Protein AF-A0AA92FFG9-F1 (afdb_monomer)

Radius of gyration: 18.04 Å; Cα contacts (8 Å, |Δi|>4): 229; chains: 1; bounding box: 46×33×52 Å

Nearest PDB structures (foldseek):
  2bng-assembly1_B  TM=3.928E-01  e=2.204E-03  Mycobacterium tuberculosis H37Rv
  2bng-assembly1_C-2  TM=3.786E-01  e=1.727E-03  Mycobacterium tuberculosis H37Rv
  6w3d-assembly1_A  TM=4.734E-01  e=3.429E-02  synthetic construct
  6w3g-assembly2_B  TM=5.015E-01  e=1.028E-01  synthetic construct
  1k41-assembly1_B  TM=4.066E-01  e=2.727E-01  Pseudomonas putida

Foldseek 3Di:
DPPVVVVVVVVVVVVVQFPFDQPPVLRDTDTPDPPVVSVQVVVLLVVLLVLDDPVQWDADPNDIDGDLVSLVSSVVVGPKDKDKDFPDWDFDQFKIKTWMKMWIGDPPDIDIDIFMFMFTPVPDDDPDGSVNRHVRRSSRRSSVRSCVVSVSSVVSCCVPPPVVVD

pLDDT: mean 82.03, std 15.93, range [42.03, 97.88]

Sequence (166 aa):
MGKVSEHYRQQQETAQAEILEIDYKTGEIILSADAKDTELIKTTKVKAFNLLARTDFVQINGVWEAKRDALIKILSSLPLSYSWHIKEAEMTTAYSKILGVLTITTGSLSRQAESFGICELSELKGNGGMHFMNARAETRALKRAIETLFGSVINYFVVTYMDKAA

Structure (mmCIF, N/CA/C/O backbone):
data_AF-A0AA92FFG9-F1
#
_entry.id   AF-A0AA92FFG9-F1
#
loop_
_atom_site.group_PDB
_atom_site.id
_atom_site.type_symbol
_atom_site.label_atom_id
_atom_site.label_alt_id
_atom_site.label_comp_id
_atom_site.label_asym_id
_atom_site.label_entity_id
_atom_site.label_seq_id
_atom_site.pdbx_PDB_ins_code
_atom_site.Cartn_x
_atom_site.Cartn_y
_atom_site.Cartn_z
_atom_site.occupancy
_atom_site.B_iso_or_equiv
_atom_site.auth_seq_id
_atom_site.auth_comp_id
_atom_site.auth_asym_id
_atom_site.auth_atom_id
_atom_site.pdbx_PDB_model_num
ATOM 1 N N . MET A 1 1 ? 30.224 0.563 15.518 1.00 44.91 1 MET A N 1
ATOM 2 C CA . MET A 1 1 ? 29.271 -0.521 15.851 1.00 44.91 1 MET A CA 1
ATOM 3 C C . MET A 1 1 ? 28.298 -0.187 16.998 1.00 44.91 1 MET A C 1
ATOM 5 O O . MET A 1 1 ? 27.334 -0.918 17.139 1.00 44.91 1 MET A O 1
ATOM 9 N N . GLY A 1 2 ? 28.457 0.908 17.766 1.00 49.38 2 GLY A N 1
ATOM 10 C CA . GLY A 1 2 ? 27.561 1.229 18.902 1.00 49.38 2 GLY A CA 1
ATOM 11 C C . GLY A 1 2 ? 26.157 1.755 18.545 1.00 49.38 2 GLY A C 1
ATOM 12 O O . GLY A 1 2 ? 25.171 1.244 19.067 1.00 49.38 2 GLY A O 1
ATOM 13 N N . LYS A 1 3 ? 26.046 2.690 17.586 1.00 43.69 3 LYS A N 1
ATOM 14 C CA . LYS A 1 3 ? 24.776 3.379 17.247 1.00 43.69 3 LYS A CA 1
ATOM 15 C C . LYS A 1 3 ? 23.668 2.468 16.705 1.00 43.69 3 LYS A C 1
ATOM 17 O O . LYS A 1 3 ? 22.493 2.712 16.937 1.00 43.69 3 LYS A O 1
ATOM 22 N N . VAL A 1 4 ? 24.047 1.412 15.985 1.00 45.53 4 VAL A N 1
ATOM 23 C CA . VAL A 1 4 ? 23.095 0.439 15.428 1.00 45.53 4 VAL A CA 1
ATOM 24 C C . VAL A 1 4 ? 22.478 -0.395 16.556 1.00 45.53 4 VAL A C 1
ATOM 26 O O . VAL A 1 4 ? 21.274 -0.614 16.562 1.00 45.53 4 VAL A O 1
ATOM 29 N N . SER A 1 5 ? 23.273 -0.787 17.561 1.00 57.31 5 SER A N 1
ATOM 30 C CA . SER A 1 5 ? 22.779 -1.567 18.705 1.00 57.31 5 SER A CA 1
ATOM 31 C C . SER A 1 5 ? 21.871 -0.761 19.639 1.00 57.31 5 SER A C 1
ATOM 33 O O . SER A 1 5 ? 20.926 -1.315 20.193 1.00 57.31 5 SER A O 1
ATOM 35 N N . GLU A 1 6 ? 22.112 0.547 19.768 1.00 51.22 6 GLU A N 1
ATOM 36 C CA . GLU A 1 6 ? 21.259 1.452 20.548 1.00 51.22 6 GLU A CA 1
ATOM 37 C C . GLU A 1 6 ? 19.904 1.669 19.873 1.00 51.22 6 GLU A C 1
ATOM 39 O O . GLU A 1 6 ? 18.883 1.625 20.550 1.00 51.22 6 GLU A O 1
ATOM 44 N N . HIS A 1 7 ? 19.874 1.804 18.543 1.00 52.00 7 HIS A N 1
ATOM 45 C CA . HIS A 1 7 ? 18.626 1.888 17.783 1.00 52.00 7 HIS A CA 1
ATOM 46 C C . HIS A 1 7 ? 17.791 0.605 17.908 1.00 52.00 7 HIS A C 1
ATOM 48 O O . HIS A 1 7 ? 16.586 0.677 18.129 1.00 52.00 7 HIS A O 1
ATOM 54 N N . TYR A 1 8 ? 18.421 -0.574 17.833 1.00 52.41 8 TYR A N 1
ATOM 55 C CA . TYR A 1 8 ? 17.717 -1.845 18.038 1.00 52.41 8 TYR A CA 1
ATOM 56 C C . TYR A 1 8 ? 17.229 -2.030 19.481 1.00 52.41 8 TYR A C 1
ATOM 58 O O . TYR A 1 8 ? 16.122 -2.526 19.671 1.00 52.41 8 TYR A O 1
ATOM 66 N N . ARG A 1 9 ? 17.993 -1.593 20.494 1.00 48.03 9 ARG A N 1
ATOM 67 C CA . ARG A 1 9 ? 17.530 -1.596 21.895 1.00 48.03 9 ARG A CA 1
ATOM 68 C C . ARG A 1 9 ? 16.374 -0.631 22.120 1.00 48.03 9 ARG A C 1
ATOM 70 O O . ARG A 1 9 ? 15.396 -1.028 22.734 1.00 48.03 9 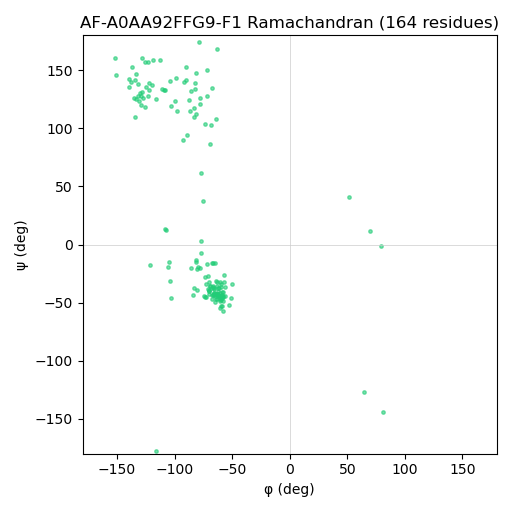ARG A O 1
ATOM 77 N N . GLN A 1 10 ? 16.433 0.580 21.566 1.00 51.91 10 GLN A N 1
ATOM 78 C CA . GLN A 1 10 ? 15.321 1.532 21.630 1.00 51.91 10 GLN A CA 1
ATOM 79 C C . GLN A 1 10 ? 14.078 0.989 20.922 1.00 51.91 10 GLN A C 1
ATOM 81 O O . GLN A 1 10 ? 12.984 1.077 21.469 1.00 51.91 10 GLN A O 1
ATOM 86 N N . GLN A 1 11 ? 14.222 0.363 19.749 1.00 52.59 11 GLN A N 1
ATOM 87 C CA . GLN A 1 11 ? 13.104 -0.301 19.073 1.00 52.59 11 GLN A CA 1
ATOM 88 C C . GLN A 1 11 ? 12.532 -1.460 19.895 1.00 52.59 11 GLN A C 1
ATOM 90 O O . GLN A 1 11 ? 11.316 -1.599 19.955 1.00 52.59 11 GLN A O 1
ATOM 95 N N . GLN A 1 12 ? 13.374 -2.258 20.556 1.00 49.25 12 GLN A N 1
ATOM 96 C CA . GLN A 1 12 ? 12.927 -3.339 21.439 1.00 49.25 12 GLN A CA 1
ATOM 97 C C . GLN A 1 12 ? 12.218 -2.810 22.688 1.00 49.25 12 GLN A C 1
ATOM 99 O O . GLN A 1 12 ? 11.163 -3.324 23.024 1.00 49.25 12 GLN A O 1
ATOM 104 N N . GLU A 1 13 ? 12.731 -1.763 23.334 1.00 48.62 13 GLU A N 1
ATOM 105 C CA . GLU A 1 13 ? 12.109 -1.141 24.512 1.00 48.62 13 GLU A CA 1
ATOM 106 C C . GLU A 1 13 ? 10.775 -0.456 24.159 1.00 48.62 13 GLU A C 1
ATOM 108 O O . GLU A 1 13 ? 9.810 -0.559 24.913 1.00 48.62 13 GLU A O 1
ATOM 113 N N . THR A 1 14 ? 10.677 0.159 22.972 1.00 51.31 14 THR A N 1
ATOM 114 C CA . THR A 1 14 ? 9.415 0.726 22.459 1.00 51.31 14 THR A CA 1
ATOM 115 C C . THR A 1 14 ? 8.418 -0.377 22.077 1.00 51.31 14 THR A C 1
ATOM 117 O O . THR A 1 14 ? 7.233 -0.263 22.372 1.00 51.31 14 THR A O 1
ATOM 120 N N . ALA A 1 15 ? 8.894 -1.477 21.481 1.00 47.75 15 ALA A N 1
ATOM 121 C CA . ALA A 1 15 ? 8.075 -2.644 21.148 1.00 47.75 15 ALA A CA 1
ATOM 122 C C . ALA A 1 15 ? 7.632 -3.438 22.387 1.00 47.75 15 ALA A C 1
ATOM 124 O O . ALA A 1 15 ? 6.592 -4.077 22.355 1.00 47.75 15 ALA A O 1
ATOM 125 N N . GLN A 1 16 ? 8.387 -3.396 23.487 1.00 42.28 16 GLN A N 1
ATOM 126 C CA . GLN A 1 16 ? 8.048 -4.072 24.743 1.00 42.28 16 GLN A CA 1
ATOM 127 C C . GLN A 1 16 ? 6.977 -3.311 25.547 1.00 42.28 16 GLN A C 1
ATOM 129 O O . GLN A 1 16 ? 6.294 -3.914 26.373 1.00 42.28 16 GLN A O 1
ATOM 134 N N . ALA A 1 17 ? 6.797 -2.012 25.277 1.00 49.88 17 ALA A N 1
ATOM 135 C CA . ALA A 1 17 ? 5.664 -1.219 25.756 1.00 49.88 17 ALA A CA 1
ATOM 136 C C . ALA A 1 17 ? 4.382 -1.429 24.920 1.00 49.88 17 ALA A C 1
ATOM 138 O O . ALA A 1 17 ? 3.288 -1.156 25.410 1.00 49.88 17 ALA A O 1
ATOM 139 N N . GLU A 1 18 ? 4.501 -1.941 23.689 1.00 51.56 18 GLU A N 1
ATOM 140 C CA . GLU A 1 18 ? 3.377 -2.429 22.889 1.00 51.56 18 GLU A CA 1
ATOM 141 C C . GLU A 1 18 ? 3.150 -3.913 23.205 1.00 51.56 18 GLU A C 1
ATOM 143 O O . GLU A 1 18 ? 3.789 -4.788 22.628 1.00 51.56 18 GLU A O 1
ATOM 148 N N . ILE A 1 19 ? 2.251 -4.244 24.136 1.00 52.25 19 ILE A N 1
ATOM 149 C CA . ILE A 1 19 ? 1.852 -5.648 24.315 1.00 52.25 19 ILE A CA 1
ATOM 150 C C . ILE A 1 19 ? 1.152 -6.081 23.019 1.00 52.25 19 ILE A C 1
ATOM 152 O O . ILE A 1 19 ? 0.053 -5.620 22.716 1.00 52.25 19 ILE A O 1
ATOM 156 N N . LEU A 1 20 ? 1.847 -6.916 22.245 1.00 59.09 20 LEU A N 1
ATOM 157 C CA . LEU A 1 20 ? 1.434 -7.489 20.966 1.00 59.09 20 LEU A CA 1
ATOM 158 C C . LEU A 1 20 ? 0.781 -8.850 21.235 1.00 59.09 20 LEU A C 1
ATOM 160 O O . LEU A 1 20 ? 1.463 -9.875 21.261 1.00 59.09 20 LEU A O 1
ATOM 164 N N . GLU A 1 21 ? -0.532 -8.885 21.450 1.00 60.22 21 GLU A N 1
ATOM 165 C CA . GLU A 1 21 ? -1.258 -10.158 21.369 1.00 60.22 21 GLU A CA 1
ATOM 166 C C . GLU A 1 21 ? -1.572 -10.454 19.900 1.00 60.22 21 GLU A C 1
ATOM 168 O O . GLU A 1 21 ? -2.010 -9.576 19.165 1.00 60.22 21 GLU A O 1
ATOM 173 N N . ILE A 1 22 ? -1.333 -11.683 19.442 1.00 57.78 22 ILE A N 1
ATOM 174 C CA . ILE A 1 22 ? -1.708 -12.113 18.089 1.00 57.78 22 ILE A CA 1
ATOM 175 C C . ILE A 1 22 ? -2.965 -12.970 18.205 1.00 57.78 22 ILE A C 1
ATOM 177 O O . ILE A 1 22 ? -2.940 -14.031 18.830 1.00 57.78 22 ILE A O 1
ATOM 181 N N . ASP A 1 23 ? -4.059 -12.546 17.576 1.00 63.03 23 ASP A N 1
ATOM 182 C CA . ASP A 1 23 ? -5.208 -13.418 17.359 1.00 63.03 23 ASP A CA 1
ATOM 183 C C . ASP A 1 23 ? -4.854 -14.428 16.264 1.00 63.03 23 ASP A C 1
ATOM 185 O O . ASP A 1 23 ? -4.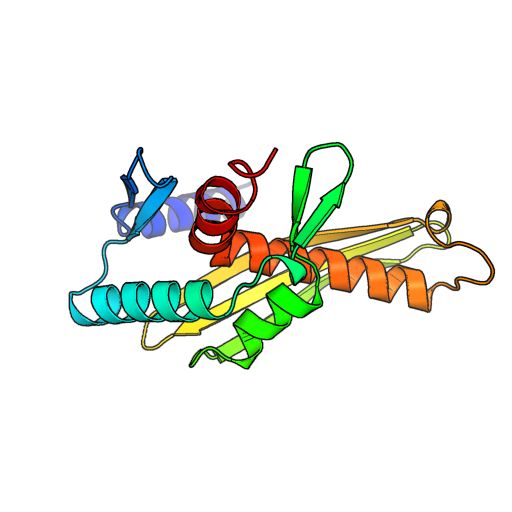847 -14.126 15.073 1.00 63.03 23 ASP A O 1
ATOM 189 N N . TYR A 1 24 ? -4.574 -15.664 16.668 1.00 60.06 24 TYR A N 1
ATOM 190 C CA . TYR A 1 24 ? -4.193 -16.747 15.761 1.00 60.06 24 TYR A CA 1
ATOM 191 C C . TYR A 1 24 ? -5.294 -17.167 14.773 1.00 60.06 24 TYR A C 1
ATOM 193 O O . TYR A 1 24 ? -4.993 -17.858 13.801 1.00 60.06 24 TYR A O 1
ATOM 201 N N . LYS A 1 25 ? -6.561 -16.785 14.993 1.00 61.31 25 LYS A N 1
ATOM 202 C CA . LYS A 1 25 ? -7.656 -17.076 14.051 1.00 61.31 25 LYS A CA 1
ATOM 203 C C . LYS A 1 25 ? -7.717 -16.059 12.921 1.00 61.31 25 LYS A C 1
ATOM 205 O O . LYS A 1 25 ? -8.050 -16.425 11.797 1.00 61.31 25 LYS A O 1
ATOM 210 N N . THR A 1 26 ? -7.442 -14.795 13.224 1.00 58.69 26 THR A N 1
ATOM 211 C CA . THR A 1 26 ? -7.553 -13.685 12.265 1.00 58.69 26 THR A CA 1
ATOM 212 C C . THR A 1 26 ? -6.194 -13.201 11.753 1.00 58.69 26 THR A C 1
ATOM 214 O O . THR A 1 26 ? -6.137 -12.493 10.751 1.00 58.69 26 THR A O 1
ATOM 217 N N . GLY A 1 27 ? -5.101 -13.584 12.418 1.00 58.50 27 GLY A N 1
ATOM 218 C CA . GLY A 1 27 ? -3.767 -13.014 12.232 1.00 58.50 27 GLY A CA 1
ATOM 219 C C . GLY A 1 27 ? -3.656 -11.574 12.743 1.00 58.50 27 GLY A C 1
ATOM 220 O O . GLY A 1 27 ? -2.697 -10.880 12.403 1.00 58.50 27 GLY A O 1
ATOM 221 N N . GLU A 1 28 ? -4.647 -11.086 13.498 1.00 61.84 28 GLU A N 1
ATOM 222 C CA . GLU A 1 28 ? -4.678 -9.708 13.975 1.00 61.84 28 GLU A CA 1
ATOM 223 C C . GLU A 1 28 ? -3.641 -9.491 15.075 1.00 61.84 28 GLU A C 1
ATOM 225 O O . GLU A 1 28 ? -3.621 -10.191 16.081 1.00 61.84 28 GLU A O 1
ATOM 230 N N . ILE A 1 29 ? -2.814 -8.463 14.900 1.00 64.56 29 ILE A N 1
ATOM 231 C CA . ILE A 1 29 ? -1.966 -7.934 15.962 1.00 64.56 29 ILE A CA 1
ATOM 232 C C . ILE A 1 29 ? -2.817 -6.964 16.795 1.00 64.56 29 ILE A C 1
ATOM 234 O O . ILE A 1 29 ? -3.202 -5.889 16.318 1.00 64.56 29 ILE A O 1
ATOM 238 N N . ILE A 1 30 ? -3.134 -7.371 18.019 1.00 63.53 30 ILE A N 1
ATOM 239 C CA . ILE A 1 30 ? -3.837 -6.601 19.041 1.00 63.53 30 ILE A CA 1
ATOM 240 C C . ILE A 1 30 ? -2.798 -5.731 19.740 1.00 63.53 30 ILE A C 1
ATOM 242 O O . ILE A 1 30 ? -1.837 -6.222 20.327 1.00 63.53 30 ILE A O 1
ATOM 246 N N . LEU A 1 31 ? -2.988 -4.422 19.622 1.00 64.31 31 LEU A N 1
ATOM 247 C CA . LEU A 1 31 ? -2.103 -3.414 20.186 1.00 64.31 31 LEU A CA 1
ATOM 248 C C . LEU A 1 31 ? -2.589 -3.035 21.585 1.00 64.31 31 LEU A C 1
ATOM 250 O O . LEU A 1 31 ? -3.788 -2.828 21.779 1.00 64.31 31 LEU A O 1
ATOM 254 N N . SER A 1 32 ? -1.667 -2.851 22.530 1.00 63.69 32 SER A N 1
ATOM 255 C CA . SER A 1 32 ? -1.963 -2.165 23.789 1.00 63.69 32 SER A CA 1
ATOM 256 C C . SER A 1 32 ? -2.219 -0.678 23.530 1.00 63.69 32 SER A C 1
ATOM 258 O O . SER A 1 32 ? -1.314 0.152 23.589 1.00 63.69 32 SER A O 1
ATOM 260 N N . ALA A 1 33 ? -3.463 -0.351 23.204 1.00 66.44 33 ALA A N 1
ATOM 261 C CA . ALA A 1 33 ? -3.966 1.009 23.100 1.00 66.44 33 ALA A CA 1
ATOM 262 C C . ALA A 1 33 ? -4.984 1.262 24.218 1.00 66.44 33 ALA A C 1
ATOM 264 O O . ALA A 1 33 ? -5.568 0.325 24.768 1.00 66.44 33 ALA A O 1
ATOM 265 N N . ASP A 1 34 ? -5.225 2.530 24.555 1.00 77.06 34 ASP A N 1
ATOM 266 C CA . ASP A 1 34 ? -6.338 2.855 25.442 1.00 77.06 34 ASP A CA 1
ATOM 267 C C . ASP A 1 34 ? -7.688 2.480 24.793 1.00 77.06 34 ASP A C 1
ATOM 269 O O . ASP A 1 34 ? -7.777 2.147 23.605 1.00 77.06 34 ASP A O 1
ATOM 273 N N . ALA A 1 35 ? -8.769 2.497 25.574 1.00 76.69 35 ALA A N 1
ATOM 274 C CA . ALA A 1 35 ? -10.081 2.074 25.086 1.00 76.69 35 ALA A CA 1
ATOM 275 C C . ALA A 1 35 ? -10.590 2.921 23.902 1.00 76.69 35 ALA A C 1
ATOM 277 O O . ALA A 1 35 ? -11.270 2.397 23.018 1.00 76.69 35 ALA A O 1
ATOM 278 N N . LYS A 1 36 ? -10.248 4.215 23.860 1.00 81.25 36 LYS A N 1
ATOM 279 C CA . LYS A 1 36 ? -10.679 5.141 22.807 1.00 81.25 36 LYS A CA 1
ATOM 280 C C . LYS A 1 36 ? -9.929 4.864 21.506 1.00 81.25 36 LYS A C 1
ATOM 282 O O . LYS A 1 36 ? -10.549 4.779 20.446 1.00 81.25 36 LYS A O 1
ATOM 287 N N . ASP A 1 37 ? -8.620 4.678 21.595 1.00 75.31 37 ASP A N 1
ATOM 288 C CA . ASP A 1 37 ? -7.754 4.366 20.464 1.00 75.31 37 ASP A CA 1
ATOM 289 C C . ASP A 1 37 ? -8.020 2.949 19.931 1.00 75.31 37 ASP A C 1
ATOM 291 O O . ASP A 1 37 ? -8.059 2.739 18.718 1.00 75.31 37 ASP A O 1
ATOM 295 N N . THR A 1 38 ? -8.338 1.993 20.808 1.00 77.44 38 THR A N 1
ATOM 296 C CA . THR A 1 38 ? -8.789 0.646 20.416 1.00 77.44 38 THR A CA 1
ATOM 297 C C . THR A 1 38 ? -10.071 0.698 19.583 1.00 77.44 38 THR A C 1
ATOM 299 O O . THR A 1 38 ? -10.162 0.053 18.535 1.00 77.44 38 THR A O 1
ATOM 302 N N . GLU A 1 39 ? -11.062 1.479 20.016 1.00 81.31 39 GLU A N 1
ATOM 303 C CA . GLU A 1 39 ? -12.321 1.647 19.283 1.00 81.31 39 GLU A CA 1
ATOM 304 C C . GLU A 1 39 ? -12.106 2.349 17.934 1.00 81.31 39 GLU A C 1
ATOM 306 O O . GLU A 1 39 ? -12.689 1.963 16.913 1.00 81.31 39 GLU A O 1
ATOM 311 N N . LEU A 1 40 ? -11.208 3.338 17.897 1.00 80.19 40 LEU A N 1
ATOM 312 C CA . LEU A 1 40 ? -10.823 4.038 16.676 1.00 80.19 40 LEU A CA 1
ATOM 313 C C . LEU A 1 40 ? -10.130 3.102 15.676 1.00 80.19 40 LEU A C 1
ATOM 315 O O . LEU A 1 40 ? -10.466 3.130 14.489 1.00 80.19 40 LEU A O 1
ATOM 319 N N . ILE A 1 41 ? -9.220 2.236 16.139 1.00 77.56 41 ILE A N 1
ATOM 320 C CA . ILE A 1 41 ? -8.572 1.207 15.313 1.00 77.56 41 ILE A CA 1
ATOM 321 C C . ILE A 1 41 ? -9.626 0.263 14.732 1.00 77.56 41 ILE A C 1
ATOM 323 O O . ILE A 1 41 ? -9.671 0.080 13.514 1.00 77.56 41 ILE A O 1
ATOM 327 N N . LYS A 1 42 ? -10.495 -0.310 15.575 1.00 81.31 42 LYS A N 1
ATOM 328 C CA . LYS A 1 42 ? -11.548 -1.242 15.136 1.00 81.31 42 LYS A CA 1
ATOM 329 C C . LYS A 1 42 ? -12.461 -0.597 14.101 1.00 81.31 42 LYS A C 1
ATOM 331 O O . LYS A 1 42 ? -12.663 -1.151 13.022 1.00 81.31 42 LYS A O 1
ATOM 336 N N . THR A 1 43 ? -12.934 0.616 14.377 1.00 84.88 43 THR A N 1
ATOM 337 C CA . THR A 1 43 ? -13.781 1.379 13.452 1.00 84.88 43 THR A CA 1
ATOM 338 C C . THR A 1 43 ? -13.068 1.654 12.128 1.00 84.88 43 THR A C 1
ATOM 340 O O . THR A 1 43 ? -13.666 1.521 11.060 1.00 84.88 43 THR A O 1
ATOM 343 N N . THR A 1 44 ? -11.783 2.013 12.169 1.00 82.62 44 THR A N 1
ATOM 344 C CA . THR A 1 44 ? -10.979 2.271 10.966 1.00 82.62 44 THR A CA 1
ATOM 345 C C . THR A 1 44 ? -10.796 1.002 10.140 1.00 82.62 44 THR A C 1
ATOM 347 O O . THR A 1 44 ? -10.983 1.042 8.925 1.00 82.62 44 THR A O 1
ATOM 350 N N . LYS A 1 45 ? -10.526 -0.141 10.782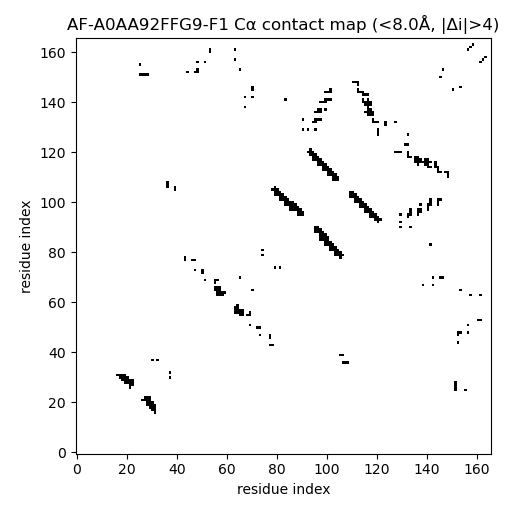 1.00 84.00 45 LYS A N 1
ATOM 351 C CA . LYS A 1 45 ? -10.437 -1.452 10.120 1.00 84.00 45 LYS A CA 1
ATOM 352 C C . LYS A 1 45 ? -11.762 -1.858 9.473 1.00 84.00 45 LYS A C 1
ATOM 354 O O . LYS A 1 45 ? -11.761 -2.282 8.322 1.00 84.00 45 LYS A O 1
ATOM 359 N N . VAL A 1 46 ? -12.891 -1.662 10.158 1.00 86.19 46 VAL A N 1
ATOM 360 C CA . VAL A 1 46 ? -14.233 -1.931 9.607 1.00 86.19 46 VAL A CA 1
ATOM 361 C C . VAL A 1 46 ? -14.523 -1.039 8.398 1.00 86.19 46 VAL A C 1
ATOM 363 O O . VAL A 1 46 ? -14.995 -1.523 7.370 1.00 86.19 46 VAL A O 1
ATOM 366 N N . LYS A 1 47 ? -14.202 0.258 8.473 1.00 87.06 47 LYS A N 1
ATOM 367 C CA . LYS A 1 47 ? -14.338 1.171 7.328 1.00 87.06 47 LYS A CA 1
ATOM 368 C C . LYS A 1 47 ? -13.454 0.738 6.160 1.00 87.06 47 LYS A C 1
ATOM 370 O O . LYS A 1 47 ? -13.936 0.700 5.035 1.00 87.06 47 LYS A O 1
ATOM 375 N N . ALA A 1 48 ? -12.200 0.372 6.428 1.00 86.44 48 ALA A N 1
ATOM 376 C CA . ALA A 1 48 ? -11.263 -0.107 5.415 1.00 86.44 48 ALA A CA 1
ATOM 377 C C . ALA A 1 48 ? -11.788 -1.371 4.725 1.00 86.44 48 ALA A C 1
ATOM 379 O O . ALA A 1 48 ? -11.784 -1.453 3.501 1.00 86.44 48 ALA A O 1
ATOM 380 N N . PHE A 1 49 ? -12.310 -2.317 5.506 1.00 88.94 49 PHE A N 1
ATOM 381 C CA . PHE A 1 49 ? -12.921 -3.542 5.005 1.00 88.94 49 PHE A CA 1
ATOM 382 C C . PHE A 1 49 ? -14.118 -3.251 4.088 1.00 88.94 49 PHE A C 1
ATOM 384 O O . PHE A 1 49 ? -14.180 -3.766 2.977 1.00 88.94 49 PHE A O 1
ATOM 391 N N . ASN A 1 50 ? -15.025 -2.365 4.508 1.00 90.25 50 ASN A N 1
ATOM 392 C CA . ASN A 1 50 ? -16.214 -1.998 3.730 1.00 90.25 50 ASN A CA 1
ATOM 393 C C . ASN A 1 50 ? -15.897 -1.231 2.435 1.00 90.25 50 ASN A C 1
ATOM 395 O O . ASN A 1 50 ? -16.760 -1.106 1.567 1.00 90.25 50 ASN A O 1
ATOM 399 N N . LEU A 1 51 ? -14.679 -0.701 2.295 1.00 91.50 51 LEU A N 1
ATOM 400 C CA . LEU A 1 51 ? -14.222 -0.088 1.052 1.00 91.50 51 LEU A CA 1
ATOM 401 C C . LEU A 1 51 ? -13.757 -1.127 0.028 1.00 91.50 51 LEU A C 1
ATOM 403 O O . LEU A 1 51 ? -13.709 -0.795 -1.152 1.00 91.50 51 LEU A O 1
ATOM 407 N N . LEU A 1 52 ? -13.404 -2.345 0.429 1.00 92.19 52 LEU A N 1
ATOM 408 C CA . LEU A 1 52 ? -12.861 -3.349 -0.483 1.00 92.19 52 LEU A CA 1
ATOM 409 C C . LEU A 1 52 ? -13.970 -4.076 -1.253 1.00 92.19 52 LEU A C 1
ATOM 411 O O . LEU A 1 52 ? -15.005 -4.452 -0.704 1.00 92.19 52 LEU A O 1
ATOM 415 N N . ALA A 1 53 ? -13.732 -4.314 -2.540 1.00 92.75 53 ALA A N 1
ATOM 416 C CA . ALA A 1 53 ? -14.584 -5.113 -3.413 1.00 92.75 53 ALA A CA 1
ATOM 417 C C . ALA A 1 53 ? -13.767 -6.191 -4.137 1.00 92.75 53 ALA A C 1
ATOM 419 O O . ALA A 1 53 ? -12.564 -6.063 -4.316 1.00 92.75 53 ALA A O 1
ATOM 420 N N . ARG A 1 54 ? -14.402 -7.251 -4.652 1.00 91.12 54 ARG A N 1
ATOM 421 C CA . ARG A 1 54 ? -13.669 -8.293 -5.407 1.00 91.12 54 ARG A CA 1
ATOM 422 C C . ARG A 1 54 ? -12.907 -7.739 -6.619 1.00 91.12 54 ARG A C 1
ATOM 424 O O . ARG A 1 54 ? -11.833 -8.223 -6.958 1.00 91.12 54 ARG A O 1
ATOM 431 N N . THR A 1 55 ? -13.443 -6.697 -7.252 1.00 93.31 55 THR A N 1
ATOM 432 C CA . THR A 1 55 ? -12.834 -6.013 -8.405 1.00 93.31 55 THR A CA 1
ATOM 433 C C . THR A 1 55 ? -11.539 -5.278 -8.069 1.00 93.31 55 THR A C 1
ATOM 435 O O . THR A 1 55 ? -10.779 -4.949 -8.983 1.00 93.31 55 THR A O 1
ATOM 438 N N . ASP A 1 56 ? -11.275 -5.042 -6.785 1.00 94.19 56 ASP A N 1
ATOM 439 C CA . ASP A 1 56 ? -10.073 -4.386 -6.274 1.00 94.19 56 ASP A CA 1
ATOM 440 C C . ASP A 1 56 ? -8.849 -5.313 -6.258 1.00 94.19 56 ASP A C 1
ATOM 442 O O . ASP A 1 56 ? -7.727 -4.859 -6.040 1.00 94.19 56 ASP A O 1
ATOM 446 N N . PHE A 1 57 ? -9.045 -6.597 -6.555 1.00 94.19 57 PHE A N 1
ATOM 447 C CA . PHE A 1 57 ? -8.008 -7.618 -6.549 1.00 94.19 57 PHE A CA 1
ATOM 448 C C . PHE A 1 57 ? -7.828 -8.236 -7.935 1.00 94.19 57 PHE A C 1
ATOM 450 O O . PHE A 1 57 ? -8.694 -8.157 -8.813 1.00 94.19 57 PHE A O 1
ATOM 457 N N . VAL A 1 58 ? -6.663 -8.832 -8.153 1.00 93.12 58 VAL A N 1
ATOM 458 C CA . VAL A 1 58 ? -6.345 -9.626 -9.341 1.00 93.12 58 VAL A CA 1
ATOM 459 C C . VAL A 1 58 ? -5.576 -10.863 -8.911 1.00 93.12 58 VAL A C 1
ATOM 461 O O . VAL A 1 58 ? -4.727 -10.787 -8.029 1.00 93.12 58 VAL A O 1
ATOM 464 N N . GLN A 1 59 ? -5.877 -12.003 -9.520 1.00 92.12 59 GLN A N 1
ATOM 465 C CA . GLN A 1 59 ? -5.134 -13.228 -9.268 1.00 92.12 59 GLN A CA 1
ATOM 466 C C . GLN A 1 59 ? -3.937 -13.294 -10.217 1.00 92.12 59 GLN A C 1
ATOM 468 O O . GLN A 1 59 ? -4.096 -13.211 -11.437 1.00 92.12 59 GLN A O 1
ATOM 473 N N . ILE A 1 60 ? -2.738 -13.431 -9.661 1.00 87.56 60 ILE A N 1
ATOM 474 C CA . ILE A 1 60 ? -1.484 -13.554 -10.403 1.00 87.56 60 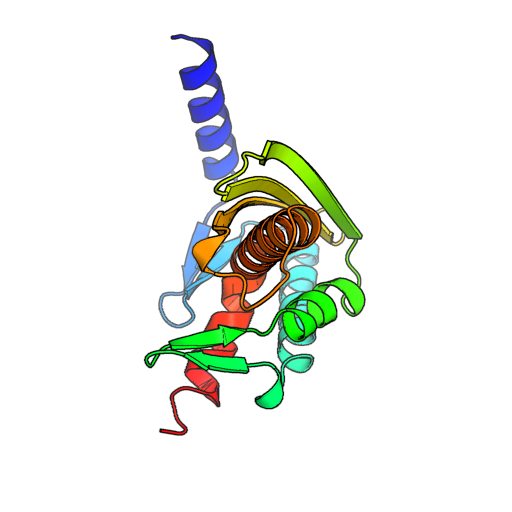ILE A CA 1
ATOM 475 C C . ILE A 1 60 ? -0.754 -14.772 -9.845 1.00 87.56 60 ILE A C 1
ATOM 477 O O . ILE A 1 60 ? -0.450 -14.825 -8.659 1.00 87.56 60 ILE A O 1
ATOM 481 N N . ASN A 1 61 ? -0.489 -15.769 -10.693 1.00 87.75 61 ASN A N 1
ATOM 482 C CA . ASN A 1 61 ? 0.224 -16.997 -10.312 1.00 87.75 61 ASN A CA 1
ATOM 483 C C . ASN A 1 61 ? -0.359 -17.695 -9.065 1.00 87.75 61 ASN A C 1
ATOM 485 O O . ASN A 1 61 ? 0.380 -18.148 -8.197 1.00 87.75 61 ASN A O 1
ATOM 489 N N . GLY A 1 62 ? -1.691 -17.753 -8.959 1.00 85.56 62 GLY A N 1
ATOM 490 C CA . GLY A 1 62 ? -2.384 -18.377 -7.827 1.00 85.56 62 GLY A CA 1
ATOM 491 C C . GLY A 1 62 ? -2.458 -17.522 -6.558 1.00 85.56 62 GLY A C 1
ATOM 492 O O . GLY A 1 62 ? -3.088 -17.949 -5.598 1.00 85.56 62 GLY A O 1
ATOM 493 N N . VAL A 1 63 ? -1.888 -16.314 -6.553 1.00 87.56 63 VAL A N 1
ATOM 494 C CA . VAL A 1 63 ? -1.921 -15.384 -5.415 1.00 87.56 63 VAL A CA 1
ATOM 495 C C . VAL A 1 63 ? -2.840 -14.208 -5.736 1.00 87.56 63 VAL A C 1
ATOM 497 O O . VAL A 1 63 ? -2.758 -13.620 -6.816 1.00 87.56 63 VAL A O 1
ATOM 500 N N . TRP A 1 64 ? -3.719 -13.846 -4.803 1.00 91.19 64 TRP A N 1
ATOM 501 C CA . TRP A 1 64 ? -4.514 -12.624 -4.909 1.00 91.19 64 TRP A CA 1
ATOM 502 C C . TRP A 1 64 ? -3.674 -11.403 -4.545 1.00 91.19 64 TRP A C 1
ATOM 504 O O . TRP A 1 64 ? -3.181 -11.281 -3.427 1.00 91.19 64 TRP A O 1
ATOM 514 N N . GLU A 1 65 ? -3.556 -10.468 -5.480 1.00 90.69 65 GLU A N 1
ATOM 515 C CA . GLU A 1 65 ? -2.896 -9.187 -5.267 1.00 90.69 65 GLU A CA 1
ATOM 516 C C . GLU A 1 65 ? -3.902 -8.038 -5.273 1.00 90.69 65 GLU A C 1
ATOM 518 O O . GLU A 1 65 ? -4.731 -7.920 -6.181 1.00 90.69 65 GLU A O 1
ATOM 523 N N . ALA A 1 66 ? -3.782 -7.133 -4.300 1.00 92.69 66 ALA A N 1
ATOM 524 C CA . ALA A 1 66 ? -4.523 -5.880 -4.312 1.00 92.69 66 ALA A CA 1
ATOM 525 C C . ALA A 1 66 ? -4.029 -4.983 -5.459 1.00 92.69 66 ALA A C 1
ATOM 527 O O . ALA A 1 66 ? -2.825 -4.803 -5.684 1.00 92.69 66 ALA A O 1
ATOM 528 N N . LYS A 1 67 ? -4.958 -4.393 -6.209 1.00 92.81 67 LYS A N 1
ATOM 529 C CA . LYS A 1 67 ? -4.633 -3.384 -7.221 1.00 92.81 67 LYS A CA 1
ATOM 530 C C . LYS A 1 67 ? -4.223 -2.089 -6.526 1.00 92.81 67 LYS A C 1
ATOM 532 O O . LYS A 1 67 ? -4.723 -1.755 -5.457 1.00 92.81 67 LYS A O 1
ATOM 537 N N . ARG A 1 68 ? -3.353 -1.306 -7.171 1.00 91.00 68 ARG A N 1
ATOM 538 C CA . ARG A 1 68 ? -2.935 0.015 -6.670 1.00 91.00 68 ARG A CA 1
ATOM 539 C C . ARG A 1 68 ? -4.138 0.892 -6.307 1.00 91.00 68 ARG A C 1
ATOM 541 O O . ARG A 1 68 ? -4.152 1.487 -5.239 1.00 91.00 68 ARG A O 1
ATOM 548 N N . ASP A 1 69 ? -5.140 0.950 -7.180 1.00 90.00 69 ASP A N 1
ATOM 549 C CA . ASP A 1 69 ? -6.287 1.848 -7.007 1.00 90.00 69 ASP A CA 1
ATOM 550 C C . ASP A 1 69 ? -7.112 1.490 -5.759 1.00 90.00 69 ASP A C 1
ATOM 552 O O . ASP A 1 69 ? -7.603 2.381 -5.073 1.00 90.00 69 ASP A O 1
ATOM 556 N N . ALA A 1 70 ? -7.165 0.206 -5.391 1.00 90.75 70 ALA A N 1
ATOM 557 C CA . ALA A 1 70 ? -7.783 -0.257 -4.151 1.00 90.75 70 ALA A CA 1
ATOM 558 C C . ALA A 1 70 ? -7.043 0.233 -2.902 1.00 90.75 70 ALA A C 1
ATOM 560 O O . ALA A 1 70 ? -7.646 0.662 -1.922 1.00 90.75 70 ALA A O 1
ATOM 561 N N . LEU A 1 71 ? -5.714 0.199 -2.946 1.00 92.31 71 LEU A N 1
ATOM 562 C CA . LEU A 1 71 ? -4.865 0.621 -1.836 1.00 92.31 71 LEU A CA 1
ATOM 563 C C . LEU A 1 71 ? -4.904 2.145 -1.663 1.00 92.31 71 LEU A C 1
ATOM 565 O O . LEU A 1 71 ? -4.999 2.644 -0.544 1.00 92.31 71 LEU A O 1
ATOM 569 N N . ILE A 1 72 ? -4.937 2.894 -2.769 1.00 91.12 72 ILE A N 1
ATOM 570 C CA . ILE A 1 72 ? -5.147 4.348 -2.744 1.00 91.12 72 ILE A CA 1
ATOM 571 C C . ILE A 1 72 ? -6.559 4.702 -2.258 1.00 91.12 72 ILE A C 1
ATOM 573 O O . ILE A 1 72 ? -6.727 5.678 -1.524 1.00 91.12 72 ILE A O 1
ATOM 577 N N . LYS A 1 73 ? -7.578 3.907 -2.602 1.00 91.56 73 LYS A N 1
ATOM 578 C CA . LYS A 1 73 ? -8.947 4.076 -2.092 1.00 91.56 73 LYS A CA 1
ATOM 579 C C . LYS A 1 73 ? -8.999 4.008 -0.564 1.00 91.56 73 LYS A C 1
ATOM 581 O O . LYS A 1 73 ? -9.670 4.842 0.039 1.00 91.56 73 LYS A O 1
ATOM 586 N N . ILE A 1 74 ? -8.252 3.091 0.060 1.00 90.81 74 ILE A N 1
ATOM 587 C CA . ILE A 1 74 ? -8.115 3.023 1.526 1.00 90.81 74 ILE A CA 1
ATOM 588 C C . ILE A 1 74 ? -7.537 4.339 2.068 1.00 90.81 74 ILE A C 1
ATOM 590 O O . ILE A 1 74 ? -8.154 4.964 2.928 1.00 90.81 74 ILE A O 1
ATOM 594 N N . LEU A 1 75 ? -6.397 4.797 1.539 1.00 90.56 75 LEU A N 1
ATOM 595 C CA . LEU A 1 75 ? -5.742 6.021 2.024 1.00 90.56 75 LEU A CA 1
ATOM 596 C C . LEU A 1 75 ? -6.586 7.287 1.830 1.00 90.56 75 LEU A C 1
ATOM 598 O O . LEU A 1 75 ? -6.538 8.188 2.659 1.00 90.56 75 LEU A O 1
ATOM 602 N N . SER A 1 76 ? -7.341 7.367 0.734 1.00 89.31 76 SER A N 1
ATOM 603 C CA . SER A 1 76 ? -8.124 8.557 0.373 1.00 89.31 76 SER A CA 1
ATOM 604 C C . SER A 1 76 ? -9.515 8.618 1.007 1.00 89.31 76 SER A C 1
ATOM 606 O O . SER A 1 76 ? -10.090 9.700 1.077 1.00 89.31 76 SER A O 1
ATOM 608 N N . SER A 1 77 ? -10.065 7.488 1.463 1.00 88.56 77 SER A N 1
ATOM 609 C CA . SER A 1 77 ? -11.440 7.423 1.989 1.00 88.56 77 SER A CA 1
ATOM 610 C C . SER A 1 77 ? -11.513 7.306 3.512 1.00 88.56 77 SER A C 1
ATOM 612 O O . SER A 1 77 ? -12.565 7.557 4.102 1.00 88.56 77 SER A O 1
ATOM 614 N N . LEU A 1 78 ? -10.431 6.882 4.167 1.00 88.44 78 LEU A N 1
ATOM 615 C CA . LEU A 1 78 ? -10.394 6.776 5.621 1.00 88.44 78 LEU A CA 1
ATOM 616 C C . LEU A 1 78 ? -10.120 8.139 6.273 1.00 88.44 78 LEU A C 1
ATOM 618 O O . LEU A 1 78 ? -9.378 8.946 5.719 1.00 88.44 78 LEU A O 1
ATOM 622 N N . PRO A 1 79 ? -10.667 8.399 7.475 1.00 84.19 79 PRO A N 1
ATOM 623 C CA . PRO A 1 79 ? -10.399 9.619 8.234 1.00 84.19 79 PRO A CA 1
ATOM 624 C C . PRO A 1 79 ? -9.022 9.545 8.919 1.00 84.19 79 PRO A C 1
ATOM 626 O O . PRO A 1 79 ? -8.925 9.550 10.146 1.00 84.19 79 PRO A O 1
ATOM 629 N N . LEU A 1 80 ? -7.967 9.425 8.116 1.00 87.62 80 LEU A N 1
ATOM 630 C CA . LEU A 1 80 ? -6.573 9.353 8.541 1.00 87.62 80 LEU A CA 1
ATOM 631 C C . LEU A 1 80 ? -5.742 10.414 7.823 1.00 87.62 80 LEU A C 1
ATOM 633 O O . LEU A 1 80 ? -6.088 10.868 6.733 1.00 87.62 80 LEU A O 1
ATOM 637 N N . SER A 1 81 ? -4.619 10.773 8.428 1.00 91.19 81 SER A N 1
ATOM 638 C CA . SER A 1 81 ? -3.561 11.533 7.765 1.00 91.19 81 SER A CA 1
ATOM 639 C C . SER A 1 81 ? -2.475 10.562 7.323 1.00 91.19 81 SER A C 1
ATOM 641 O O . SER A 1 81 ? -2.170 9.616 8.048 1.00 91.19 81 SER A O 1
ATOM 643 N N . TYR A 1 82 ? -1.860 10.785 6.164 1.00 93.62 82 TYR A N 1
ATOM 644 C CA . TYR A 1 82 ? -0.695 10.010 5.747 1.00 93.62 82 TYR A CA 1
ATOM 645 C C . TYR A 1 82 ? 0.387 10.900 5.139 1.00 93.62 82 TYR A C 1
ATOM 647 O O . TYR A 1 82 ? 0.100 11.956 4.575 1.00 93.62 82 TYR A O 1
ATOM 655 N N . SER A 1 83 ? 1.637 10.460 5.246 1.00 95.12 83 SER A N 1
ATOM 656 C CA . SER A 1 83 ? 2.775 11.052 4.551 1.00 95.12 83 SER A CA 1
ATOM 657 C C . SER A 1 83 ? 3.606 9.963 3.883 1.00 95.12 83 SER A C 1
ATOM 659 O O . SER A 1 83 ? 3.830 8.892 4.445 1.00 95.12 83 SER A O 1
ATOM 661 N N . TRP A 1 84 ? 4.050 10.238 2.660 1.00 96.00 84 TRP A N 1
ATOM 662 C CA . TRP A 1 84 ? 4.950 9.377 1.903 1.00 96.00 84 TRP A CA 1
ATOM 663 C C . TRP A 1 84 ? 6.261 10.119 1.678 1.00 96.00 84 TRP A C 1
ATOM 665 O O . TRP A 1 84 ? 6.262 11.242 1.170 1.00 96.00 84 TRP A O 1
ATOM 675 N N . HIS A 1 85 ? 7.368 9.502 2.072 1.00 95.75 85 HIS A N 1
ATOM 676 C CA . HIS A 1 85 ? 8.700 10.070 1.920 1.00 95.75 85 HIS A CA 1
ATOM 677 C C . HIS A 1 85 ? 9.640 9.062 1.264 1.00 95.75 85 HIS A C 1
ATOM 679 O O . HIS A 1 85 ? 9.749 7.923 1.713 1.00 95.75 85 HIS A O 1
ATOM 685 N N . ILE A 1 86 ? 10.350 9.493 0.223 1.00 96.94 86 ILE A N 1
ATOM 686 C CA . ILE A 1 86 ? 11.413 8.704 -0.401 1.00 96.94 86 ILE A CA 1
ATOM 687 C C . ILE A 1 86 ? 12.682 8.867 0.438 1.00 96.94 86 ILE A C 1
ATOM 689 O O . ILE A 1 86 ? 13.259 9.951 0.479 1.00 96.94 86 ILE A O 1
ATOM 693 N N . LYS A 1 87 ? 13.099 7.781 1.092 1.00 96.25 87 LYS A N 1
ATOM 694 C CA . LYS A 1 87 ? 14.280 7.726 1.964 1.00 96.25 87 LYS A CA 1
ATOM 695 C C . LYS A 1 87 ? 15.557 7.483 1.164 1.00 96.25 87 LYS A C 1
ATOM 697 O O . LYS A 1 87 ? 16.559 8.146 1.399 1.00 96.25 87 LYS A O 1
ATOM 702 N N . GLU A 1 88 ? 15.511 6.564 0.200 1.00 96.62 88 GLU A N 1
ATOM 703 C CA . GLU A 1 88 ? 16.619 6.295 -0.724 1.00 96.62 88 GLU A CA 1
ATOM 704 C C . GLU A 1 88 ? 16.073 6.069 -2.134 1.00 96.62 88 GLU A C 1
ATOM 706 O O . GLU A 1 88 ? 15.030 5.437 -2.315 1.00 96.62 88 GLU A O 1
ATOM 711 N N . ALA A 1 89 ? 16.788 6.563 -3.141 1.00 96.12 89 ALA A N 1
ATOM 712 C CA . ALA A 1 89 ? 16.469 6.325 -4.541 1.00 96.12 89 ALA A CA 1
ATOM 713 C C . ALA A 1 89 ? 17.750 6.087 -5.336 1.00 96.12 89 ALA A C 1
ATOM 715 O O . ALA A 1 89 ? 18.731 6.818 -5.202 1.00 96.12 89 ALA A O 1
ATOM 716 N N . GLU A 1 90 ? 17.716 5.072 -6.187 1.00 96.38 90 GLU A N 1
ATOM 717 C CA . GLU A 1 90 ? 18.797 4.708 -7.087 1.00 96.38 90 GLU A CA 1
ATOM 718 C C . GLU A 1 90 ? 18.207 4.458 -8.472 1.00 96.38 90 GLU A C 1
ATOM 720 O O . GLU A 1 90 ? 17.292 3.650 -8.632 1.00 96.38 90 GLU A O 1
ATOM 725 N N . MET A 1 91 ? 18.724 5.153 -9.482 1.00 94.75 91 MET A N 1
ATOM 726 C CA . MET A 1 91 ? 18.287 4.987 -10.863 1.00 94.75 91 MET A CA 1
ATOM 727 C C . MET A 1 91 ? 19.502 4.808 -11.761 1.00 94.75 91 MET A C 1
ATOM 729 O O . MET A 1 91 ? 20.392 5.655 -11.810 1.00 94.75 91 MET A O 1
ATOM 733 N N . THR A 1 92 ? 19.511 3.699 -12.488 1.00 93.75 92 THR A N 1
ATOM 734 C CA . THR A 1 92 ? 20.507 3.373 -13.505 1.00 93.75 92 THR A CA 1
ATOM 735 C C . THR A 1 92 ? 19.832 3.301 -14.873 1.00 93.75 92 THR A C 1
ATOM 737 O O . THR A 1 92 ? 18.631 3.531 -15.012 1.00 93.75 92 THR A O 1
ATOM 740 N N . THR A 1 93 ? 20.593 2.960 -15.911 1.00 90.75 93 THR A N 1
ATOM 741 C CA . THR A 1 93 ? 20.021 2.640 -17.226 1.00 90.75 93 THR A CA 1
ATOM 742 C C . THR A 1 93 ? 19.294 1.292 -17.244 1.00 90.75 93 THR A C 1
ATOM 744 O O . THR A 1 93 ? 18.509 1.055 -18.155 1.00 90.75 93 THR A O 1
ATOM 747 N N . ALA A 1 94 ? 19.536 0.421 -16.257 1.00 92.81 94 ALA A N 1
ATOM 748 C CA . ALA A 1 94 ? 18.998 -0.937 -16.210 1.00 92.81 94 ALA A CA 1
ATOM 749 C C . ALA A 1 94 ? 17.840 -1.106 -15.215 1.00 92.81 94 ALA A C 1
ATOM 751 O O . ALA A 1 94 ? 16.958 -1.929 -15.455 1.00 92.81 94 ALA A O 1
ATOM 752 N N . TYR A 1 95 ? 17.823 -0.349 -14.115 1.00 95.00 95 TYR A N 1
ATOM 753 C CA . TYR A 1 95 ? 16.777 -0.430 -13.093 1.00 95.00 95 TYR A CA 1
ATOM 754 C C . TYR A 1 95 ? 16.567 0.895 -12.353 1.00 95.00 95 TYR A C 1
ATOM 756 O O . TYR A 1 95 ? 17.444 1.758 -12.310 1.00 95.00 95 TYR A O 1
ATOM 764 N N . SER A 1 96 ? 15.404 1.026 -11.720 1.00 97.00 96 SER A N 1
ATOM 765 C CA . SER A 1 96 ? 15.143 1.992 -10.653 1.00 97.00 96 SER A CA 1
ATOM 766 C C . SER A 1 96 ? 14.756 1.245 -9.380 1.00 97.00 96 SER A C 1
ATOM 768 O O . SER A 1 96 ? 13.992 0.277 -9.422 1.00 97.00 96 SER A O 1
ATOM 770 N N . LYS A 1 97 ? 15.300 1.693 -8.253 1.00 97.56 97 LYS A N 1
ATOM 771 C CA . LYS A 1 97 ? 15.046 1.184 -6.909 1.00 97.56 97 LYS A CA 1
ATOM 772 C C . LYS A 1 97 ? 14.703 2.361 -6.006 1.00 97.56 97 LYS A C 1
ATOM 774 O O . LYS A 1 97 ? 15.458 3.325 -5.920 1.00 97.56 97 LYS A O 1
ATOM 779 N N . ILE A 1 98 ? 13.584 2.254 -5.301 1.00 97.81 98 ILE A N 1
ATOM 780 C CA . ILE A 1 98 ? 13.102 3.269 -4.364 1.00 97.81 98 ILE A CA 1
ATOM 781 C C . ILE A 1 98 ? 12.821 2.602 -3.022 1.00 97.81 98 ILE A C 1
ATOM 783 O O . ILE A 1 98 ? 12.068 1.629 -2.953 1.00 97.81 98 ILE A O 1
ATOM 787 N N . LEU A 1 99 ? 13.429 3.139 -1.966 1.00 97.88 99 LEU A N 1
ATOM 788 C CA . LEU A 1 99 ? 13.042 2.917 -0.580 1.00 97.88 99 LEU A CA 1
ATOM 789 C C . LEU A 1 99 ? 12.177 4.091 -0.152 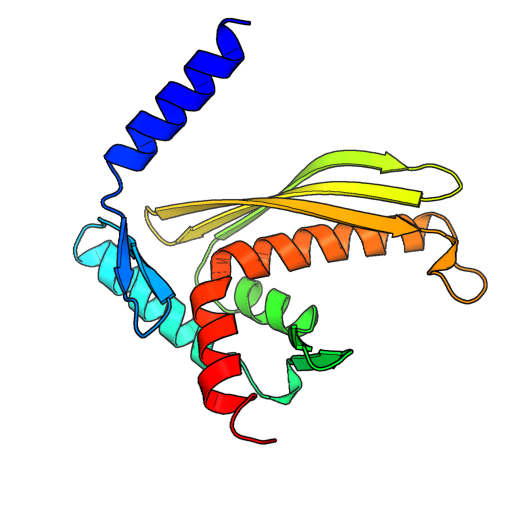1.00 97.88 99 LEU A C 1
ATOM 791 O O . LEU A 1 99 ? 12.650 5.228 -0.072 1.00 97.88 99 LEU A O 1
ATOM 795 N N . GLY A 1 100 ? 10.918 3.812 0.141 1.00 97.25 100 GLY A N 1
ATOM 796 C CA . GLY A 1 100 ? 10.003 4.817 0.644 1.00 97.25 100 GLY A CA 1
ATOM 797 C C . GLY A 1 100 ? 9.400 4.413 1.973 1.00 97.25 100 GLY A C 1
ATOM 798 O O . GLY A 1 100 ? 9.353 3.235 2.342 1.00 97.25 100 GLY A O 1
ATOM 799 N N . VAL A 1 101 ? 8.958 5.430 2.694 1.00 97.44 101 VAL A N 1
ATOM 800 C CA . VAL A 1 101 ? 8.421 5.306 4.032 1.00 97.44 101 VAL A CA 1
ATOM 801 C C . VAL A 1 101 ? 7.047 5.949 4.068 1.00 97.44 101 VAL A C 1
ATOM 803 O O . VAL A 1 101 ? 6.900 7.143 3.800 1.00 97.44 101 VAL A O 1
ATOM 806 N N . LEU A 1 10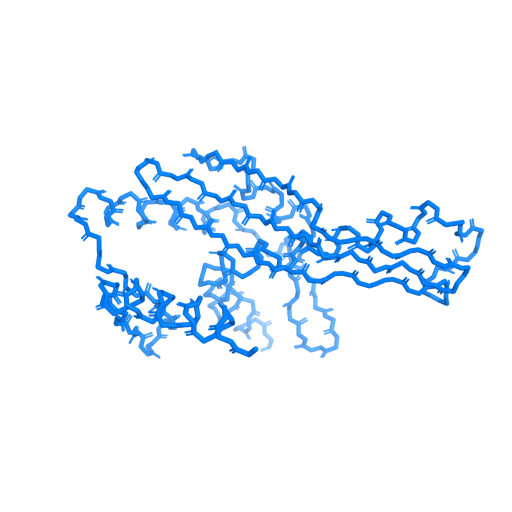2 ? 6.043 5.133 4.380 1.00 96.94 102 LEU A N 1
ATOM 807 C CA . LEU A 1 102 ? 4.668 5.570 4.575 1.00 96.94 102 LEU A CA 1
ATOM 808 C C . LEU A 1 102 ? 4.411 5.696 6.068 1.00 96.94 102 LEU A C 1
ATOM 810 O O . LEU A 1 102 ? 4.545 4.709 6.791 1.00 96.94 102 LEU A O 1
ATOM 814 N N . THR A 1 103 ? 3.998 6.877 6.506 1.00 94.81 103 THR A N 1
ATOM 815 C CA . THR A 1 103 ? 3.496 7.105 7.859 1.00 94.81 103 THR A CA 1
ATOM 816 C C . THR A 1 103 ? 2.000 7.363 7.792 1.00 94.81 103 THR A C 1
ATOM 818 O O . THR A 1 103 ? 1.548 8.151 6.964 1.00 94.81 103 THR A O 1
ATOM 821 N N . ILE A 1 104 ? 1.231 6.711 8.658 1.00 91.88 104 ILE A N 1
ATOM 822 C CA . ILE A 1 104 ? -0.214 6.887 8.802 1.00 91.88 104 ILE A CA 1
ATOM 823 C C . ILE A 1 104 ? -0.513 7.290 10.238 1.00 91.88 104 ILE A C 1
ATOM 825 O O . ILE A 1 104 ? -0.057 6.639 11.178 1.00 91.88 104 ILE A O 1
ATOM 829 N N . THR A 1 105 ? -1.338 8.319 10.387 1.00 87.94 105 THR A N 1
ATOM 830 C CA . THR A 1 105 ? -1.767 8.851 11.674 1.00 87.94 105 THR A CA 1
ATOM 831 C C . THR A 1 105 ? -3.287 8.837 11.763 1.00 87.94 105 THR A C 1
ATOM 833 O O . THR A 1 105 ? -3.973 9.354 10.881 1.00 87.94 105 THR A O 1
ATOM 836 N N . THR A 1 106 ? -3.827 8.259 12.836 1.00 83.62 106 THR A N 1
ATOM 837 C CA . THR A 1 106 ? -5.268 8.258 13.135 1.00 83.62 106 THR A CA 1
ATOM 838 C C . THR A 1 106 ? -5.462 8.598 14.611 1.00 83.62 106 THR A C 1
ATOM 840 O O . THR A 1 106 ? -5.117 7.804 15.482 1.00 83.62 106 THR A O 1
ATOM 843 N N . GLY A 1 107 ? -5.984 9.791 14.910 1.00 79.06 107 GLY A N 1
ATOM 844 C CA . GLY A 1 107 ? -6.030 10.291 16.289 1.00 79.06 107 GLY A CA 1
ATOM 845 C C . GLY A 1 107 ? -4.622 10.516 16.855 1.00 79.06 107 GLY A C 1
ATOM 846 O O . GLY A 1 107 ? -3.818 11.212 16.236 1.00 79.06 107 GLY A O 1
ATOM 847 N N . SER A 1 108 ? -4.331 9.926 18.016 1.00 79.19 108 SER A N 1
ATOM 848 C CA . SER A 1 108 ? -3.009 9.919 18.670 1.00 79.19 108 SER A CA 1
ATOM 849 C C . SER A 1 108 ? -2.048 8.865 18.118 1.00 79.19 108 SER A C 1
ATOM 851 O O . SER A 1 108 ? -0.849 8.928 18.387 1.00 79.19 108 SER A O 1
ATOM 853 N N . LEU A 1 109 ? -2.551 7.893 17.357 1.00 80.62 109 LEU A N 1
ATOM 854 C CA . LEU A 1 109 ? -1.764 6.757 16.899 1.00 80.62 109 LEU A CA 1
ATOM 855 C C . LEU A 1 109 ? -1.025 7.089 15.609 1.00 80.62 109 LEU A C 1
ATOM 857 O O . LEU A 1 109 ? -1.630 7.559 14.645 1.00 80.62 109 LEU A O 1
ATOM 861 N N . SER A 1 110 ? 0.265 6.765 15.575 1.00 85.50 110 SER A N 1
ATOM 862 C CA . SER A 1 110 ? 1.107 6.851 14.385 1.00 85.50 110 SER A CA 1
ATOM 863 C C . SER A 1 110 ? 1.759 5.500 14.107 1.00 85.50 110 SER A C 1
ATOM 865 O O . SER A 1 110 ? 2.249 4.821 15.017 1.00 85.50 110 SER A O 1
ATOM 867 N N . ARG A 1 111 ? 1.744 5.092 12.840 1.00 87.56 111 ARG A N 1
ATOM 868 C CA . ARG A 1 111 ? 2.377 3.866 12.349 1.00 87.56 111 ARG A CA 1
ATOM 869 C C . ARG A 1 111 ? 3.157 4.161 11.091 1.00 87.56 111 ARG A C 1
ATOM 871 O O . ARG A 1 111 ? 2.752 4.993 10.286 1.00 87.56 111 ARG A O 1
ATOM 878 N N . GLN A 1 112 ? 4.256 3.446 10.922 1.00 93.38 112 GLN A N 1
ATOM 879 C CA . GLN A 1 112 ? 5.160 3.644 9.808 1.00 93.38 112 GLN A CA 1
ATOM 880 C C . GLN A 1 112 ? 5.555 2.302 9.203 1.00 93.38 112 GLN A C 1
ATOM 882 O O . GLN A 1 112 ? 5.761 1.330 9.927 1.00 93.38 112 GLN A O 1
ATOM 887 N N . ALA A 1 113 ? 5.658 2.256 7.879 1.00 94.75 113 ALA A N 1
ATOM 888 C CA . ALA A 1 113 ? 6.196 1.116 7.154 1.00 94.75 113 ALA A CA 1
ATOM 889 C C . ALA A 1 113 ? 7.231 1.591 6.136 1.00 94.75 113 ALA A C 1
ATOM 891 O O . ALA A 1 113 ? 6.959 2.471 5.315 1.00 94.75 113 ALA A O 1
ATOM 892 N N . GLU A 1 114 ? 8.412 0.979 6.184 1.00 95.69 114 GLU A N 1
ATOM 893 C CA . GLU A 1 114 ? 9.426 1.109 5.143 1.00 95.69 114 GLU A CA 1
ATOM 894 C C . GLU A 1 114 ? 9.218 0.019 4.091 1.00 95.69 114 GLU A C 1
ATOM 896 O O . GLU A 1 114 ? 8.866 -1.120 4.408 1.00 95.69 114 GLU A O 1
ATOM 901 N N . SER A 1 115 ? 9.419 0.365 2.825 1.00 96.44 115 SER A N 1
ATOM 902 C CA . SER A 1 115 ? 9.160 -0.550 1.716 1.00 96.44 115 SER A CA 1
ATOM 903 C C . SER A 1 115 ? 10.060 -0.267 0.525 1.00 96.44 115 SER A C 1
ATOM 905 O O . SER A 1 115 ? 10.370 0.885 0.215 1.00 96.44 115 SER A O 1
ATOM 907 N N . PHE A 1 116 ? 10.436 -1.336 -0.171 1.00 96.06 116 PHE A N 1
ATOM 908 C CA . PHE A 1 116 ? 11.196 -1.253 -1.406 1.00 96.06 116 PHE A CA 1
ATOM 909 C C . PHE A 1 116 ? 10.305 -1.505 -2.614 1.00 96.06 116 PHE A C 1
ATOM 911 O O . PHE A 1 116 ? 9.473 -2.414 -2.626 1.00 96.06 116 PHE A O 1
ATOM 918 N N . GLY A 1 117 ? 10.554 -0.739 -3.665 1.00 96.50 117 GLY A N 1
ATOM 919 C CA . GLY A 1 117 ? 10.070 -1.022 -4.999 1.00 96.50 117 GLY A CA 1
ATOM 920 C C . GLY A 1 117 ? 11.228 -0.980 -5.976 1.00 96.50 117 GLY A C 1
ATOM 921 O O . GLY A 1 117 ? 12.031 -0.052 -5.967 1.00 96.50 117 GLY A O 1
ATOM 922 N N . ILE A 1 118 ? 11.324 -2.017 -6.799 1.00 96.50 118 ILE A N 1
ATOM 923 C CA . ILE A 1 118 ? 12.333 -2.144 -7.849 1.00 96.50 118 ILE A CA 1
ATOM 924 C C . ILE A 1 118 ? 11.584 -2.316 -9.160 1.00 96.50 118 ILE A C 1
ATOM 926 O O . ILE A 1 118 ? 10.565 -3.008 -9.187 1.00 96.50 118 ILE A O 1
ATOM 930 N N . CYS A 1 119 ? 12.053 -1.672 -10.220 1.00 96.12 119 CYS A N 1
ATOM 931 C CA . CYS A 1 119 ? 11.609 -1.913 -11.585 1.00 96.12 119 CYS A CA 1
ATOM 932 C C . CYS A 1 119 ? 12.828 -1.994 -12.496 1.00 96.12 119 CYS A C 1
ATOM 934 O O . CYS A 1 119 ? 13.627 -1.059 -12.531 1.00 96.12 119 CYS A O 1
ATOM 936 N N . GLU A 1 120 ? 12.943 -3.074 -13.255 1.00 94.12 120 GLU A N 1
ATOM 937 C CA . GLU A 1 120 ? 13.956 -3.215 -14.298 1.00 94.12 120 GLU A CA 1
ATOM 938 C C . GLU A 1 120 ? 13.435 -2.694 -15.643 1.00 94.12 120 GLU A C 1
ATOM 940 O O . GLU A 1 120 ? 12.233 -2.729 -15.928 1.00 94.12 120 GLU A O 1
ATOM 945 N N . LEU A 1 121 ? 14.348 -2.236 -16.503 1.00 91.19 121 LEU A N 1
ATOM 946 C CA . LEU A 1 121 ? 14.035 -1.813 -17.870 1.00 91.19 121 LEU A CA 1
ATOM 947 C C . LEU A 1 121 ? 13.424 -2.966 -18.682 1.00 91.19 121 LEU A C 1
ATOM 949 O O . LEU A 1 121 ? 12.523 -2.743 -19.487 1.00 91.19 121 LEU A O 1
ATOM 953 N N . SER A 1 122 ? 13.869 -4.199 -18.420 1.00 90.88 122 SER A N 1
ATOM 954 C CA . SER A 1 122 ? 13.364 -5.442 -19.022 1.00 90.88 122 SER A CA 1
ATOM 955 C C . SER A 1 122 ? 11.854 -5.649 -18.810 1.00 90.88 122 SER A C 1
ATOM 957 O O . SER A 1 122 ? 11.192 -6.289 -19.626 1.00 90.88 122 SER A O 1
ATOM 959 N N . GLU A 1 123 ? 11.280 -5.071 -17.748 1.00 89.06 123 GLU A N 1
ATOM 960 C CA . GLU A 1 123 ? 9.851 -5.155 -17.426 1.00 89.06 123 GLU A CA 1
ATOM 961 C C . GLU A 1 123 ? 8.988 -4.157 -18.212 1.00 89.06 123 GLU A C 1
ATOM 963 O O . GLU A 1 123 ? 7.746 -4.223 -18.204 1.00 89.06 123 GLU A O 1
ATOM 968 N N . LEU A 1 124 ? 9.622 -3.176 -18.855 1.00 88.50 124 LEU A N 1
ATOM 969 C CA . LEU A 1 124 ? 8.938 -2.180 -19.658 1.00 88.50 124 LEU A CA 1
ATOM 970 C C . LEU A 1 124 ? 8.756 -2.720 -21.079 1.00 88.50 124 LEU A C 1
ATOM 972 O O . LEU A 1 124 ? 9.707 -2.933 -21.822 1.00 88.50 124 LEU A O 1
ATOM 976 N N . LYS A 1 125 ? 7.501 -2.935 -21.483 1.00 79.62 125 LYS A N 1
ATOM 977 C CA . LYS A 1 125 ? 7.175 -3.295 -22.869 1.00 79.62 125 LYS A CA 1
ATOM 978 C C . LYS A 1 125 ? 7.224 -2.034 -23.745 1.00 79.62 125 LYS A C 1
ATOM 980 O O . LYS A 1 125 ? 6.522 -1.069 -23.449 1.00 79.62 125 LYS A O 1
ATOM 985 N N . GLY A 1 126 ? 7.994 -2.057 -24.836 1.00 74.75 126 GLY A N 1
ATOM 986 C CA . GLY A 1 126 ? 8.059 -0.966 -25.825 1.00 74.75 126 GLY A CA 1
ATOM 987 C C . GLY A 1 126 ? 8.972 0.201 -25.420 1.00 74.75 126 GL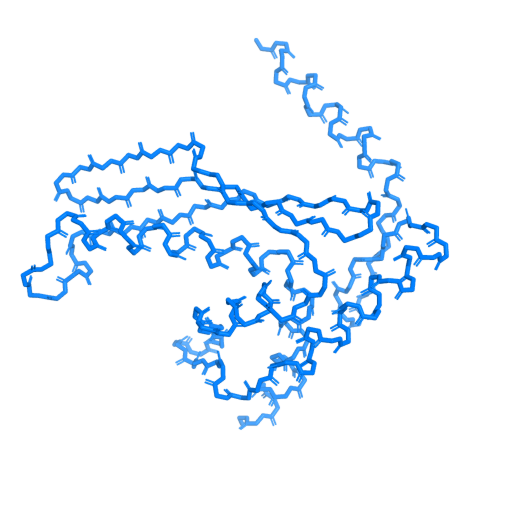Y A C 1
ATOM 988 O O . GLY A 1 126 ? 10.001 -0.010 -24.793 1.00 74.75 126 GLY A O 1
ATOM 989 N N . ASN A 1 127 ? 8.595 1.441 -25.765 1.00 68.06 127 ASN A N 1
ATOM 990 C CA . ASN A 1 127 ? 9.381 2.671 -25.528 1.00 68.06 127 ASN A CA 1
ATOM 991 C C . ASN A 1 127 ? 9.363 3.154 -24.060 1.00 68.06 127 ASN A C 1
ATOM 993 O O . ASN A 1 127 ? 9.282 4.354 -23.784 1.00 68.06 127 ASN A O 1
ATOM 997 N N . GLY A 1 128 ? 9.385 2.237 -23.095 1.00 71.88 128 GLY A N 1
ATOM 998 C CA . GLY A 1 128 ? 9.427 2.595 -21.684 1.00 71.88 128 GLY A CA 1
ATOM 999 C C . GLY A 1 128 ? 10.764 3.235 -21.321 1.00 71.88 128 GLY A C 1
ATOM 1000 O O . GLY A 1 128 ? 11.764 2.546 -21.175 1.00 71.88 128 GLY A O 1
ATOM 1001 N N . GLY A 1 129 ? 10.788 4.560 -21.185 1.00 84.62 129 GLY A N 1
ATOM 1002 C CA . GLY A 1 129 ? 11.958 5.300 -20.713 1.00 84.62 129 GLY A CA 1
ATOM 1003 C C . GLY A 1 129 ? 12.145 5.253 -19.192 1.00 84.62 129 GLY A C 1
ATOM 1004 O O . GLY A 1 129 ? 11.271 4.804 -18.446 1.00 84.62 129 GLY A O 1
ATOM 1005 N N . MET A 1 130 ? 13.267 5.811 -18.725 1.00 87.81 130 MET A N 1
ATOM 1006 C CA . MET A 1 130 ? 13.649 5.884 -17.302 1.00 87.81 130 MET A CA 1
ATOM 1007 C C . MET A 1 130 ? 12.539 6.432 -16.388 1.00 87.81 130 MET A C 1
ATOM 1009 O O . MET A 1 130 ? 12.370 5.956 -15.269 1.00 87.81 130 MET A O 1
ATOM 1013 N N . HIS A 1 131 ? 11.724 7.374 -16.876 1.00 89.88 131 HIS A N 1
ATOM 1014 C CA . HIS A 1 131 ? 10.581 7.910 -16.132 1.00 89.88 131 HIS A CA 1
ATOM 1015 C C . HIS A 1 131 ? 9.572 6.824 -15.718 1.00 89.88 131 HIS A C 1
ATOM 1017 O O . HIS A 1 131 ? 9.146 6.783 -14.565 1.00 89.88 131 HIS A O 1
ATOM 1023 N N . PHE A 1 132 ? 9.222 5.908 -16.628 1.00 92.62 132 PHE A N 1
ATOM 1024 C CA . PHE A 1 132 ? 8.278 4.827 -16.331 1.00 92.62 132 PHE A CA 1
ATOM 1025 C C . PHE A 1 132 ? 8.863 3.807 -15.361 1.00 92.62 132 PHE A C 1
ATOM 1027 O O . PHE A 1 132 ? 8.142 3.291 -14.508 1.00 92.62 132 PHE A O 1
ATOM 1034 N N . MET A 1 133 ? 10.164 3.539 -15.476 1.00 94.19 133 MET A N 1
ATOM 1035 C CA . MET A 1 133 ? 10.885 2.670 -14.552 1.00 94.19 133 MET A CA 1
ATOM 1036 C C . MET A 1 133 ? 10.820 3.231 -13.129 1.00 94.19 133 MET A C 1
ATOM 1038 O O . MET A 1 133 ? 10.414 2.532 -12.202 1.00 94.19 133 MET A O 1
ATOM 1042 N N . ASN A 1 134 ? 11.117 4.524 -12.979 1.00 94.56 134 ASN A N 1
ATOM 1043 C CA . ASN A 1 134 ? 11.074 5.209 -11.694 1.00 94.56 134 ASN A CA 1
ATOM 1044 C C . ASN A 1 134 ? 9.659 5.253 -11.101 1.00 94.56 134 ASN A C 1
ATOM 1046 O O . ASN A 1 134 ? 9.458 4.878 -9.949 1.00 94.56 134 ASN A O 1
ATOM 1050 N N . ALA A 1 135 ? 8.657 5.614 -11.906 1.00 93.69 135 ALA A N 1
ATOM 1051 C CA . ALA A 1 135 ? 7.264 5.658 -11.463 1.00 93.69 135 ALA A CA 1
ATOM 1052 C C . ALA A 1 135 ? 6.741 4.278 -11.019 1.00 93.69 135 ALA A C 1
ATOM 1054 O O . ALA A 1 135 ? 5.985 4.173 -10.049 1.00 93.69 135 ALA A O 1
ATOM 1055 N N . ARG A 1 136 ? 7.147 3.197 -11.703 1.00 93.94 136 ARG A N 1
ATOM 1056 C CA . ARG A 1 136 ? 6.793 1.825 -11.307 1.00 93.94 136 ARG A CA 1
ATOM 1057 C C . ARG A 1 136 ? 7.492 1.398 -10.023 1.00 93.94 136 ARG A C 1
ATOM 1059 O O . ARG A 1 136 ? 6.831 0.796 -9.178 1.00 93.94 136 ARG A O 1
ATOM 1066 N N . ALA A 1 137 ? 8.779 1.708 -9.868 1.00 96.19 137 ALA A N 1
ATOM 1067 C CA . ALA A 1 137 ? 9.512 1.445 -8.633 1.00 96.19 137 ALA A CA 1
ATOM 1068 C C . ALA A 1 137 ? 8.846 2.161 -7.446 1.00 96.19 137 ALA A C 1
ATOM 1070 O O . ALA A 1 137 ? 8.541 1.525 -6.441 1.00 96.19 137 ALA A O 1
ATOM 1071 N N . GLU A 1 138 ? 8.487 3.437 -7.598 1.00 96.12 138 GLU A N 1
ATOM 1072 C CA . GLU A 1 138 ? 7.818 4.206 -6.542 1.00 96.12 138 GLU A CA 1
ATOM 1073 C C . GLU A 1 138 ? 6.443 3.625 -6.202 1.00 96.12 138 GLU A C 1
ATOM 1075 O O . GLU A 1 138 ? 6.128 3.379 -5.038 1.00 96.12 138 GLU A O 1
ATOM 1080 N N . THR A 1 139 ? 5.647 3.327 -7.233 1.00 94.62 139 THR A N 1
ATOM 1081 C CA . THR A 1 139 ? 4.320 2.724 -7.067 1.00 94.62 139 THR A CA 1
ATOM 1082 C C . THR A 1 139 ? 4.409 1.389 -6.329 1.00 94.62 139 THR A C 1
ATOM 1084 O O . THR A 1 139 ? 3.566 1.111 -5.482 1.00 94.62 139 THR A O 1
ATOM 1087 N N . ARG A 1 140 ? 5.416 0.555 -6.626 1.00 95.00 140 ARG A N 1
ATOM 1088 C CA . ARG A 1 140 ? 5.629 -0.734 -5.946 1.00 95.00 140 ARG A CA 1
ATOM 1089 C C . ARG A 1 140 ? 6.003 -0.550 -4.483 1.00 95.00 140 ARG A C 1
ATOM 1091 O O . ARG A 1 140 ? 5.445 -1.263 -3.654 1.00 95.00 140 ARG A O 1
ATOM 1098 N N . ALA A 1 141 ? 6.890 0.397 -4.180 1.00 96.88 141 ALA A N 1
ATOM 1099 C CA . ALA A 1 141 ? 7.250 0.720 -2.805 1.00 96.88 141 ALA A CA 1
ATOM 1100 C C . ALA A 1 141 ? 5.991 1.137 -2.028 1.00 96.88 141 ALA A C 1
ATOM 1102 O O . ALA A 1 141 ? 5.578 0.447 -1.099 1.00 96.88 141 ALA A O 1
ATOM 1103 N N . LEU A 1 142 ? 5.281 2.165 -2.505 1.00 95.81 142 LEU A N 1
ATOM 1104 C CA . LEU A 1 142 ? 4.063 2.651 -1.855 1.00 95.81 142 LEU A CA 1
ATOM 1105 C C . LEU A 1 142 ? 3.011 1.544 -1.690 1.00 95.81 142 LEU A C 1
ATOM 1107 O O . LEU A 1 142 ? 2.448 1.394 -0.608 1.00 95.81 142 LEU A O 1
ATOM 1111 N N . LYS A 1 143 ? 2.786 0.728 -2.731 1.00 95.00 143 LYS A N 1
ATOM 1112 C CA . LYS A 1 143 ? 1.871 -0.424 -2.688 1.00 95.00 143 LYS A CA 1
ATOM 1113 C C . LYS A 1 143 ? 2.199 -1.336 -1.502 1.00 95.00 143 LYS A C 1
ATOM 1115 O O . LYS A 1 143 ? 1.321 -1.625 -0.692 1.00 95.00 143 LYS A O 1
ATOM 1120 N N . ARG A 1 144 ? 3.468 -1.733 -1.378 1.00 93.62 144 ARG A N 1
ATOM 1121 C CA . ARG A 1 144 ? 3.941 -2.639 -0.325 1.00 93.62 144 ARG A CA 1
ATOM 1122 C C . ARG A 1 144 ? 3.838 -2.010 1.059 1.00 93.62 144 ARG A C 1
ATOM 1124 O O . ARG A 1 144 ? 3.457 -2.700 1.994 1.00 93.62 144 ARG A O 1
ATOM 1131 N N . ALA A 1 145 ? 4.101 -0.711 1.200 1.00 95.50 145 ALA A N 1
ATOM 1132 C CA . ALA A 1 145 ? 3.909 -0.027 2.477 1.00 95.50 145 ALA A CA 1
ATOM 1133 C C . ALA A 1 145 ? 2.440 -0.030 2.934 1.00 95.50 145 ALA A C 1
ATOM 1135 O O . ALA A 1 145 ? 2.165 -0.293 4.105 1.00 95.50 145 ALA A O 1
ATOM 1136 N N . ILE A 1 146 ? 1.493 0.220 2.020 1.00 94.25 146 ILE A N 1
ATOM 1137 C CA . ILE A 1 146 ? 0.055 0.176 2.336 1.00 94.25 146 ILE A CA 1
ATOM 1138 C C . ILE A 1 146 ? -0.359 -1.252 2.706 1.00 94.25 146 ILE A C 1
ATOM 1140 O O . ILE A 1 146 ? -1.056 -1.445 3.700 1.00 94.25 146 ILE A O 1
ATOM 1144 N N . GLU A 1 147 ? 0.097 -2.250 1.945 1.00 91.94 147 GLU A N 1
ATOM 1145 C CA . GLU A 1 147 ? -0.153 -3.667 2.235 1.00 91.94 147 GLU A CA 1
ATOM 1146 C C . GLU A 1 147 ? 0.404 -4.084 3.601 1.00 91.94 147 GLU A C 1
ATOM 1148 O O . GLU A 1 147 ? -0.247 -4.845 4.304 1.00 91.94 147 GLU A O 1
ATOM 1153 N N . THR A 1 148 ? 1.550 -3.552 4.027 1.00 91.31 148 THR A N 1
ATOM 1154 C CA . THR A 1 148 ? 2.085 -3.804 5.373 1.00 91.31 148 THR A CA 1
ATOM 1155 C C . THR A 1 148 ? 1.206 -3.175 6.457 1.00 91.31 148 THR A C 1
ATOM 1157 O O . THR A 1 148 ? 0.859 -3.842 7.429 1.00 91.31 148 THR A O 1
ATOM 1160 N N . LEU A 1 149 ? 0.805 -1.908 6.299 1.00 90.31 149 LEU A N 1
ATOM 1161 C CA . LEU A 1 149 ? 0.035 -1.188 7.326 1.00 90.31 149 LEU A CA 1
ATOM 1162 C C . LEU A 1 149 ? -1.423 -1.661 7.438 1.00 90.31 149 LEU A C 1
ATOM 1164 O O . LEU A 1 149 ? -1.976 -1.695 8.536 1.00 90.31 149 LEU A O 1
ATOM 1168 N N . PHE A 1 150 ? -2.041 -2.061 6.325 1.00 89.56 150 PHE A N 1
ATOM 1169 C CA . PHE A 1 150 ? -3.424 -2.557 6.277 1.00 89.56 150 PHE A CA 1
ATOM 1170 C C . PHE A 1 150 ? -3.526 -4.066 6.041 1.00 89.56 150 PHE A C 1
ATOM 1172 O O . PHE A 1 150 ? -4.618 -4.576 5.781 1.00 89.56 150 PHE A O 1
ATOM 1179 N N . GLY A 1 151 ? -2.414 -4.795 6.162 1.00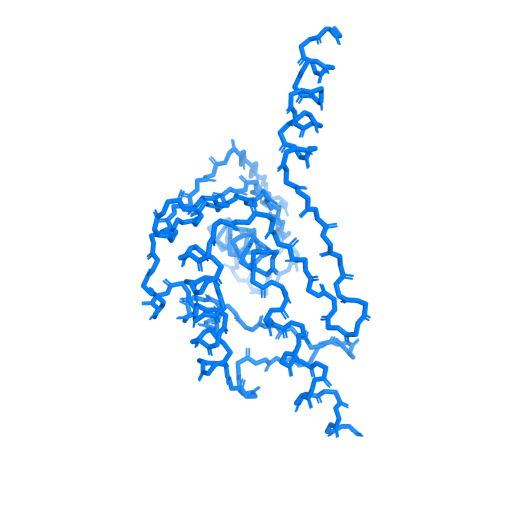 87.88 151 GLY A N 1
ATOM 1180 C CA . GLY A 1 151 ? -2.327 -6.212 5.808 1.00 87.88 151 GLY A CA 1
ATOM 1181 C C . GLY A 1 151 ? -3.339 -7.085 6.535 1.00 87.88 151 GLY A C 1
ATOM 1182 O O . GLY A 1 151 ? -3.924 -7.967 5.922 1.00 87.88 151 GLY A O 1
ATOM 1183 N N . SER A 1 152 ? -3.636 -6.786 7.803 1.00 85.00 152 SER A N 1
ATOM 1184 C CA . SER A 1 152 ? -4.675 -7.504 8.559 1.00 85.00 152 SER A CA 1
ATOM 1185 C C . SER A 1 152 ? -6.054 -7.429 7.892 1.00 85.00 152 SER A C 1
ATOM 1187 O O . SER A 1 152 ? -6.723 -8.447 7.753 1.00 85.00 152 SER A O 1
ATOM 1189 N N . VAL A 1 153 ? -6.460 -6.252 7.409 1.00 88.06 153 VAL A N 1
ATOM 1190 C CA . VAL A 1 153 ? -7.755 -6.055 6.737 1.00 88.06 153 VAL A CA 1
ATOM 1191 C C . VAL A 1 153 ? -7.748 -6.681 5.345 1.00 88.06 153 VAL A C 1
ATOM 1193 O O . VAL A 1 153 ? -8.695 -7.373 4.972 1.00 88.06 153 VAL A O 1
ATOM 1196 N N . ILE A 1 154 ? -6.675 -6.454 4.585 1.00 90.56 154 ILE A N 1
ATOM 1197 C CA . ILE A 1 154 ? -6.539 -6.938 3.207 1.00 90.56 154 ILE A CA 1
ATOM 1198 C C . ILE A 1 154 ? -6.507 -8.472 3.183 1.00 90.56 154 ILE A C 1
ATOM 1200 O O . ILE A 1 154 ? -7.280 -9.089 2.452 1.00 90.56 154 ILE A O 1
ATOM 1204 N N . ASN A 1 155 ? -5.675 -9.095 4.022 1.00 86.62 155 ASN A N 1
ATOM 1205 C CA . ASN A 1 155 ? -5.547 -10.550 4.091 1.00 86.62 155 ASN A CA 1
ATOM 1206 C C . ASN A 1 155 ? -6.834 -11.200 4.597 1.00 86.62 155 ASN A C 1
ATOM 1208 O O . ASN A 1 155 ? -7.275 -12.199 4.029 1.00 86.62 155 ASN A O 1
ATOM 1212 N N . TYR A 1 156 ? -7.480 -10.613 5.611 1.00 86.50 156 TYR A N 1
ATOM 1213 C CA . TYR A 1 156 ? -8.771 -11.103 6.088 1.00 86.50 156 TYR A CA 1
ATOM 1214 C C . TYR A 1 156 ? -9.829 -11.089 4.976 1.00 86.50 156 TYR A C 1
ATOM 1216 O O . TYR A 1 156 ? -10.558 -12.070 4.804 1.00 86.50 156 TYR A O 1
ATOM 1224 N N . PHE A 1 157 ? -9.892 -10.008 4.187 1.00 89.38 157 PHE A N 1
ATOM 1225 C CA . PHE A 1 157 ? -10.805 -9.911 3.048 1.00 89.38 157 PHE A CA 1
ATOM 1226 C C . PHE A 1 157 ? -10.524 -11.001 2.004 1.00 89.38 157 PHE A C 1
ATOM 1228 O O . PHE A 1 157 ? -11.453 -11.682 1.566 1.00 89.38 157 PHE A O 1
ATOM 1235 N N . VAL A 1 158 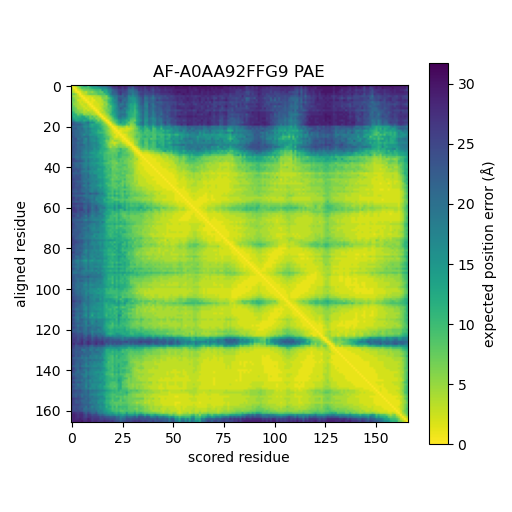? -9.252 -11.209 1.644 1.00 88.12 158 VAL A N 1
ATOM 1236 C CA . VAL A 1 158 ? -8.840 -12.233 0.670 1.00 88.12 158 VAL A CA 1
ATOM 1237 C C . VAL A 1 158 ? -9.235 -13.636 1.134 1.00 88.12 158 VAL A C 1
ATOM 1239 O O . VAL A 1 158 ? -9.990 -14.318 0.441 1.00 88.12 158 VAL A O 1
ATOM 1242 N N . VAL A 1 159 ? -8.826 -14.046 2.334 1.00 85.88 159 VAL A N 1
ATOM 1243 C CA . VAL A 1 159 ? -9.098 -15.399 2.852 1.00 85.88 159 VAL A CA 1
ATOM 1244 C C . VAL A 1 159 ? -10.600 -15.656 3.004 1.00 85.88 159 VAL A C 1
ATOM 1246 O O . VAL A 1 159 ? -11.097 -16.754 2.741 1.00 85.88 159 VAL A O 1
ATOM 1249 N N . THR A 1 160 ? -11.357 -14.641 3.420 1.00 85.12 160 THR A N 1
ATOM 1250 C CA . THR A 1 160 ? -12.784 -14.808 3.710 1.00 85.12 160 THR A CA 1
ATOM 1251 C C . THR A 1 160 ? -13.641 -14.791 2.446 1.00 85.12 160 THR A C 1
ATOM 1253 O O . THR A 1 160 ? -14.594 -15.569 2.354 1.00 85.12 160 THR A O 1
ATOM 1256 N N . TYR A 1 161 ? -13.316 -13.932 1.473 1.00 85.06 161 TYR A N 1
ATOM 1257 C CA . TYR A 1 161 ? -14.200 -13.636 0.339 1.00 85.06 161 TYR A CA 1
ATOM 1258 C C . TYR A 1 161 ? -13.611 -13.935 -1.036 1.00 85.06 161 TYR A C 1
ATOM 1260 O O . TYR A 1 161 ? -14.393 -14.015 -1.983 1.00 85.06 161 TYR A O 1
ATOM 1268 N N . MET A 1 162 ? -12.295 -14.090 -1.172 1.00 83.44 162 MET A N 1
ATOM 1269 C CA . MET A 1 162 ? -11.633 -14.358 -2.453 1.00 83.44 162 MET A CA 1
ATOM 1270 C C . MET A 1 162 ? -11.228 -15.833 -2.578 1.00 83.44 162 MET A C 1
ATOM 1272 O O . MET A 1 162 ? -11.552 -16.454 -3.587 1.00 83.44 162 MET A O 1
ATOM 1276 N N . ASP A 1 163 ? -10.614 -16.419 -1.542 1.00 73.25 163 ASP A N 1
ATOM 1277 C CA . ASP A 1 163 ? -10.104 -17.804 -1.578 1.00 73.25 163 ASP A CA 1
ATOM 1278 C C . ASP A 1 163 ? -11.205 -18.870 -1.513 1.00 73.25 163 ASP A C 1
ATOM 1280 O O . ASP A 1 163 ? -11.066 -19.946 -2.085 1.00 73.25 163 ASP A O 1
ATOM 1284 N N . LYS A 1 164 ? -12.349 -18.570 -0.886 1.00 57.69 164 LYS A N 1
ATOM 1285 C CA . LYS A 1 164 ? -13.507 -19.486 -0.834 1.00 57.69 164 LYS A CA 1
ATOM 1286 C C . LYS A 1 164 ? -14.324 -19.545 -2.132 1.00 57.69 164 LYS A C 1
ATOM 1288 O O . LYS A 1 164 ? -15.372 -20.184 -2.153 1.00 57.69 164 LYS A O 1
ATOM 1293 N N . ALA A 1 165 ? -13.904 -18.835 -3.179 1.00 49.16 165 ALA A N 1
ATOM 1294 C CA . ALA A 1 165 ? -14.601 -18.776 -4.464 1.00 49.16 165 ALA A CA 1
ATOM 1295 C C . ALA A 1 165 ? -13.876 -19.526 -5.599 1.00 49.16 165 ALA A C 1
ATOM 1297 O O . ALA A 1 165 ? -14.240 -19.319 -6.757 1.00 49.16 165 ALA A O 1
ATOM 1298 N N . ALA A 1 166 ? -12.876 -20.352 -5.271 1.00 42.03 166 ALA A N 1
ATOM 1299 C CA . ALA A 1 166 ? -12.185 -21.251 -6.197 1.00 42.03 166 ALA A CA 1
ATOM 1300 C C . ALA A 1 166 ? -12.747 -22.678 -6.120 1.00 42.03 166 ALA A C 1
ATOM 1302 O O . ALA A 1 166 ? -12.996 -23.149 -4.986 1.00 42.03 166 ALA A O 1
#

Solvent-accessible surface area (backbone atoms only — not comparable to full-atom values): 9371 Å² total; per-residue (Å²): 127,64,72,64,54,52,52,52,50,50,51,48,58,57,49,67,68,38,52,70,48,69,42,83,89,65,65,36,74,43,70,65,55,57,75,68,55,45,50,50,50,53,52,49,46,53,54,48,47,74,70,62,53,80,85,34,44,46,77,55,97,91,40,81,41,77,37,65,68,46,56,50,47,45,63,73,69,46,95,50,50,74,50,79,44,80,78,46,77,48,76,58,94,58,36,14,39,25,34,29,35,37,36,42,36,49,90,92,47,74,49,75,30,75,21,68,10,69,24,45,48,90,76,41,80,77,92,55,49,71,68,55,26,42,54,47,2,45,51,41,5,54,48,49,19,49,46,64,77,44,32,53,47,54,51,44,48,38,61,68,68,53,62,74,73,114

Secondary structure (DSSP, 8-state):
-HHHHHHHHHHHHHHHHS--EEETTTTEEE----HHHHHHHHHHHHHHHHH--GGGEEEETTEEEE-HHHHHHHHHHSS-EEEEEEEEEEE-SSEEEEEEEEEEEETTEEEEEEEEEEEEGGGS-SS--HHHHHHHHHHHHHHHHHHHHSHHHHHHHIIIIIGGG-

Mean predicted aligned error: 9.5 Å

Organism: NCBI:txid1854492